Protein AF-A0ABD1DI96-F1 (afdb_monomer_lite)

Organism: Culex pipiens pipiens (NCBI:txid38569)

Sequence (85 aa):
MTVSNATHVTLRNVGFNLSGNFTCEVTADAPSFYTGVATNVLTVVEGRPTRKSPRAEKQQTDVVPSPPSSRPMVYGDSKPAAVAR

Structure (mmCIF, N/CA/C/O backbone):
data_AF-A0ABD1DI96-F1
#
_entry.id   AF-A0ABD1DI96-F1
#
loop_
_atom_site.group_PDB
_atom_site.id
_atom_site.type_symbol
_atom_site.label_atom_id
_atom_site.label_alt_id
_atom_site.label_comp_id
_atom_site.label_asym_id
_atom_site.label_entity_id
_atom_site.label_seq_id
_atom_site.pdbx_PDB_ins_code
_atom_site.Cartn_x
_atom_site.Cartn_y
_atom_site.Cartn_z
_atom_site.occupancy
_atom_site.B_iso_or_equiv
_atom_site.auth_seq_id
_atom_site.auth_comp_id
_atom_site.auth_asym_id
_atom_site.auth_atom_id
_atom_site.pdbx_PDB_model_num
ATOM 1 N N . MET A 1 1 ? -13.936 -14.892 -5.689 1.00 51.69 1 MET A N 1
ATOM 2 C CA . MET A 1 1 ? -12.479 -14.849 -5.420 1.00 51.69 1 MET A CA 1
ATOM 3 C C . MET A 1 1 ? -12.080 -13.383 -5.321 1.00 51.69 1 MET A C 1
ATOM 5 O O . MET A 1 1 ? -12.542 -12.616 -6.152 1.00 51.69 1 MET A O 1
ATOM 9 N N . THR A 1 2 ? -11.346 -12.952 -4.289 1.00 66.56 2 THR A N 1
ATOM 10 C CA . THR A 1 2 ? -10.762 -11.592 -4.299 1.00 66.56 2 THR A CA 1
ATOM 11 C C . THR A 1 2 ? -9.491 -11.636 -5.114 1.00 66.56 2 THR A C 1
ATOM 13 O O . THR A 1 2 ? -8.648 -12.489 -4.856 1.00 66.56 2 THR A O 1
ATOM 16 N N . VAL A 1 3 ? -9.383 -10.736 -6.083 1.00 77.75 3 VAL A N 1
ATOM 17 C CA . VAL A 1 3 ? -8.225 -10.636 -6.962 1.00 77.75 3 VAL A CA 1
ATOM 18 C C . VAL A 1 3 ? -7.466 -9.381 -6.559 1.00 77.75 3 VAL A C 1
ATOM 20 O O . VAL A 1 3 ? -8.003 -8.278 -6.642 1.00 77.75 3 VAL A O 1
ATOM 23 N N . SER A 1 4 ? -6.243 -9.567 -6.078 1.00 85.19 4 SER A N 1
ATOM 24 C CA . SER A 1 4 ? -5.245 -8.502 -5.984 1.00 85.19 4 SER A CA 1
ATOM 25 C C . SER A 1 4 ? -4.394 -8.533 -7.261 1.00 85.19 4 SER A C 1
ATOM 27 O O . SER A 1 4 ? -4.254 -9.584 -7.883 1.00 85.19 4 SER A O 1
ATOM 29 N N . ASN A 1 5 ? -3.849 -7.395 -7.670 1.00 82.50 5 ASN A N 1
ATOM 30 C CA . ASN A 1 5 ? -2.962 -7.227 -8.823 1.00 82.50 5 ASN A CA 1
ATOM 31 C C . ASN A 1 5 ? -1.779 -6.321 -8.413 1.00 82.50 5 ASN A C 1
ATOM 33 O O . ASN A 1 5 ? -1.749 -5.819 -7.293 1.00 82.50 5 ASN A O 1
ATOM 37 N N . ALA A 1 6 ? -0.838 -6.066 -9.322 1.00 77.62 6 ALA A N 1
ATOM 38 C CA . ALA A 1 6 ? 0.350 -5.238 -9.130 1.00 77.62 6 ALA A CA 1
ATOM 39 C C . ALA A 1 6 ? 0.055 -3.835 -8.574 1.00 77.62 6 ALA A C 1
ATOM 41 O O . ALA A 1 6 ? 0.892 -3.258 -7.894 1.00 77.62 6 ALA A O 1
ATOM 42 N N . THR A 1 7 ? -1.131 -3.284 -8.849 1.00 80.50 7 THR A N 1
ATOM 43 C CA . THR A 1 7 ? -1.509 -1.923 -8.434 1.00 80.50 7 THR 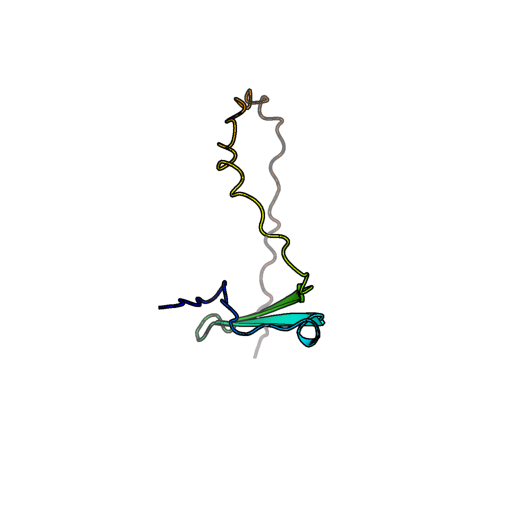A CA 1
ATOM 44 C C . THR A 1 7 ? -2.671 -1.869 -7.447 1.00 80.50 7 THR A C 1
ATOM 46 O O . THR A 1 7 ? -2.975 -0.800 -6.930 1.00 80.50 7 THR A O 1
ATOM 49 N N . HIS A 1 8 ? -3.348 -2.990 -7.188 1.00 84.69 8 HIS A N 1
ATOM 50 C CA . HIS A 1 8 ? -4.566 -3.014 -6.377 1.00 84.69 8 HIS A CA 1
ATOM 51 C C . HIS A 1 8 ? -4.565 -4.216 -5.443 1.00 84.69 8 HIS A C 1
ATOM 53 O O . HIS A 1 8 ? -4.446 -5.354 -5.888 1.00 84.69 8 HIS A O 1
ATOM 59 N N . VAL A 1 9 ? -4.784 -3.976 -4.153 1.00 86.94 9 VAL A N 1
ATOM 60 C CA . VAL A 1 9 ? -4.861 -5.031 -3.140 1.00 86.94 9 VAL A CA 1
ATOM 61 C C . VAL A 1 9 ? -6.213 -4.955 -2.448 1.00 86.94 9 VAL A C 1
ATOM 63 O O . VAL A 1 9 ? -6.638 -3.886 -2.017 1.00 86.94 9 VAL A O 1
ATOM 66 N N . THR A 1 10 ? -6.899 -6.095 -2.336 1.00 88.44 10 THR A N 1
ATOM 67 C CA . THR A 1 10 ? -8.143 -6.175 -1.558 1.00 88.44 10 THR A CA 1
ATOM 68 C C . THR A 1 10 ? -7.857 -6.751 -0.176 1.00 88.44 10 THR A C 1
ATOM 70 O O . THR A 1 10 ? -7.506 -7.924 -0.054 1.00 88.44 10 THR A O 1
ATOM 73 N N . LEU A 1 11 ? -8.053 -5.943 0.865 1.00 87.06 11 LEU A N 1
ATOM 74 C CA . LEU A 1 11 ? -7.904 -6.346 2.264 1.00 87.06 11 LEU A CA 1
ATOM 75 C C . LEU A 1 11 ? -9.258 -6.825 2.812 1.00 87.06 11 LEU A C 1
ATOM 77 O O . LEU A 1 11 ? -10.289 -6.193 2.585 1.00 87.06 11 LEU A O 1
ATOM 81 N N . ARG A 1 12 ? -9.268 -7.954 3.526 1.00 87.62 12 ARG A N 1
ATOM 82 C CA . ARG A 1 12 ? -10.460 -8.514 4.189 1.00 87.62 12 ARG A CA 1
ATOM 83 C C . ARG A 1 12 ? -10.258 -8.515 5.698 1.00 87.62 12 ARG A C 1
ATOM 85 O O . ARG A 1 12 ? -9.121 -8.517 6.153 1.00 87.62 12 ARG A O 1
ATOM 92 N N . ASN A 1 13 ? -11.360 -8.550 6.450 1.00 86.75 13 ASN A N 1
ATOM 93 C CA . ASN A 1 13 ? -11.335 -8.578 7.917 1.00 86.75 13 ASN A CA 1
ATOM 94 C C . ASN A 1 13 ? -10.541 -7.398 8.509 1.00 86.75 13 ASN A C 1
ATOM 96 O O . ASN A 1 13 ? -9.725 -7.571 9.410 1.00 86.75 13 ASN A O 1
ATOM 100 N N . VAL A 1 14 ? -10.775 -6.194 7.975 1.00 87.75 14 VAL A N 1
ATOM 101 C CA . VAL A 1 14 ? -10.095 -4.978 8.426 1.00 87.75 14 VAL A CA 1
ATOM 102 C C . VAL A 1 14 ? -10.776 -4.389 9.663 1.00 87.75 14 VAL A C 1
ATOM 104 O O . VAL A 1 14 ? -12.001 -4.325 9.727 1.00 87.75 14 VAL A O 1
ATOM 107 N N . GLY A 1 15 ? -9.980 -3.954 10.640 1.00 89.38 15 GLY A N 1
ATOM 108 C CA . GLY A 1 15 ? -10.440 -3.216 11.820 1.00 89.38 15 GLY A CA 1
ATOM 109 C C . GLY A 1 15 ? -9.803 -1.828 11.893 1.00 89.38 15 GLY A C 1
ATOM 110 O O . GLY A 1 15 ? -8.867 -1.537 11.154 1.00 89.38 15 GLY A O 1
ATOM 111 N N . PHE A 1 16 ? -10.269 -0.976 12.808 1.00 90.56 16 PHE A N 1
ATOM 112 C CA . PHE A 1 16 ? -9.793 0.413 12.932 1.00 90.56 16 PHE A CA 1
ATOM 113 C C . PHE A 1 16 ? -8.276 0.544 13.149 1.00 90.56 16 PHE A C 1
ATOM 115 O O . PHE A 1 16 ? -7.668 1.496 12.661 1.00 90.56 16 PHE A O 1
ATOM 122 N N . ASN A 1 17 ? -7.660 -0.452 13.794 1.00 91.31 17 ASN A N 1
ATOM 123 C CA . ASN A 1 17 ? -6.215 -0.520 14.047 1.00 91.31 17 ASN A CA 1
ATOM 124 C C . ASN A 1 17 ? -5.360 -0.685 12.779 1.00 91.31 17 ASN A C 1
ATOM 126 O O . ASN A 1 17 ? -4.148 -0.527 12.851 1.00 91.31 17 ASN A O 1
ATOM 130 N N . LEU A 1 18 ? -5.962 -1.005 11.628 1.00 91.25 18 LEU A N 1
ATOM 131 C CA . LEU A 1 18 ? -5.257 -1.021 10.343 1.00 91.25 18 LEU A CA 1
ATOM 132 C C . LEU A 1 18 ? -5.088 0.374 9.741 1.00 91.25 18 LEU A C 1
ATOM 134 O O . LEU A 1 18 ? -4.516 0.480 8.668 1.00 91.25 18 LEU A O 1
ATOM 138 N N . SER A 1 19 ? -5.583 1.435 10.378 1.00 92.62 19 SER A N 1
ATOM 139 C CA . SER A 1 19 ? -5.348 2.793 9.888 1.00 92.62 19 SER A CA 1
ATOM 140 C C . SER A 1 19 ? -3.875 3.173 10.058 1.00 92.62 19 SER A C 1
ATOM 142 O O . SER A 1 19 ? -3.310 2.988 11.134 1.00 92.62 19 SER A O 1
ATOM 144 N N . GLY A 1 20 ? -3.246 3.716 9.020 1.00 93.75 20 GLY A N 1
ATOM 145 C CA . GLY A 1 20 ? -1.830 4.072 9.061 1.00 93.75 20 GLY A CA 1
ATOM 146 C C . GLY A 1 20 ? -1.199 4.216 7.682 1.00 93.75 20 GLY A C 1
ATOM 147 O O . GLY A 1 20 ? -1.893 4.317 6.672 1.00 93.75 20 GLY A O 1
ATOM 148 N N . ASN A 1 21 ? 0.134 4.230 7.649 1.00 94.56 21 ASN A N 1
ATOM 149 C CA . ASN A 1 21 ? 0.903 4.311 6.410 1.00 94.56 21 ASN A CA 1
ATOM 150 C C . ASN A 1 21 ? 0.998 2.938 5.744 1.00 94.56 21 ASN A C 1
ATOM 152 O O . ASN A 1 21 ? 1.516 1.990 6.332 1.00 94.56 21 ASN A O 1
ATOM 156 N N . PHE A 1 22 ? 0.555 2.864 4.496 1.00 92.06 22 PHE A N 1
ATOM 157 C CA . PHE A 1 22 ? 0.703 1.703 3.634 1.00 92.06 22 PHE A CA 1
ATOM 158 C C . PHE A 1 22 ? 1.664 2.038 2.516 1.00 92.06 22 PHE A C 1
ATOM 160 O O . PHE A 1 22 ? 1.448 2.980 1.752 1.00 92.06 22 PHE A O 1
ATOM 167 N N . THR A 1 23 ? 2.704 1.226 2.416 1.00 91.25 23 THR A N 1
ATOM 168 C CA . THR A 1 23 ? 3.700 1.322 1.362 1.00 91.25 23 THR A CA 1
ATOM 169 C C . THR A 1 23 ? 3.501 0.163 0.403 1.00 91.25 23 THR A C 1
ATOM 171 O O . THR A 1 23 ? 3.422 -0.990 0.824 1.00 91.25 23 THR A O 1
ATOM 174 N N . CYS A 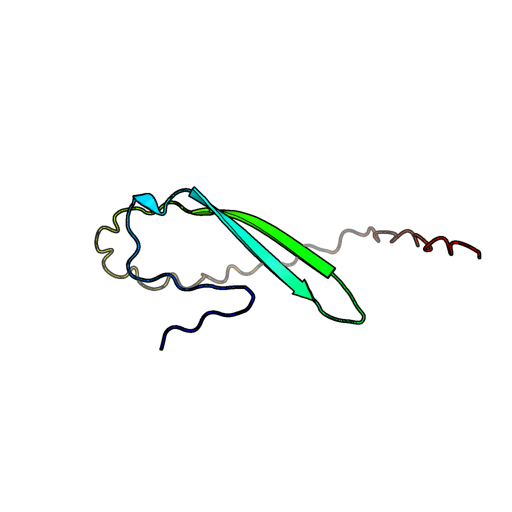1 24 ? 3.414 0.472 -0.885 1.00 89.69 24 CYS A N 1
ATOM 175 C CA . CYS A 1 24 ? 3.517 -0.516 -1.945 1.00 89.69 24 CYS A CA 1
ATOM 176 C C . CYS A 1 24 ? 4.898 -0.416 -2.588 1.00 89.69 24 CYS A C 1
ATOM 178 O O . CYS A 1 24 ? 5.414 0.681 -2.814 1.00 89.69 24 CYS A O 1
ATOM 180 N N . GLU A 1 25 ? 5.483 -1.574 -2.857 1.00 92.19 25 GLU A N 1
ATOM 181 C CA . GLU A 1 25 ? 6.750 -1.717 -3.558 1.00 92.19 25 GLU A CA 1
ATOM 182 C C . GLU A 1 25 ? 6.503 -2.575 -4.796 1.00 92.19 25 GLU A C 1
ATOM 184 O O . GLU A 1 25 ? 5.898 -3.647 -4.713 1.00 92.19 25 GLU A O 1
ATOM 189 N N . VAL A 1 26 ? 6.938 -2.077 -5.951 1.00 89.56 26 VAL A N 1
ATOM 190 C CA . VAL A 1 26 ? 6.880 -2.796 -7.222 1.00 89.56 26 VAL A CA 1
ATOM 191 C C . VAL A 1 26 ? 8.293 -2.882 -7.769 1.00 89.56 26 VAL A C 1
ATOM 193 O O . VAL A 1 26 ? 8.910 -1.858 -8.062 1.00 89.56 26 VAL A O 1
ATOM 196 N N . THR A 1 27 ? 8.777 -4.107 -7.938 1.00 89.88 27 THR A N 1
ATOM 197 C CA . THR A 1 27 ? 10.121 -4.377 -8.450 1.00 89.88 27 THR A CA 1
ATOM 198 C C . THR A 1 27 ? 10.018 -5.021 -9.824 1.00 89.88 27 THR A C 1
ATOM 200 O O . THR A 1 27 ? 9.364 -6.050 -9.993 1.00 89.88 27 THR A O 1
ATOM 203 N N . ALA A 1 28 ? 10.641 -4.387 -10.814 1.00 89.06 28 ALA A N 1
ATOM 204 C CA . ALA A 1 28 ? 10.804 -4.916 -12.157 1.00 89.06 28 ALA A CA 1
ATOM 205 C C . ALA A 1 28 ? 12.107 -5.717 -12.240 1.00 89.06 28 ALA A C 1
ATOM 207 O O . ALA A 1 28 ? 13.166 -5.229 -11.836 1.00 89.06 28 ALA A O 1
ATOM 208 N N . ASP A 1 29 ? 12.020 -6.927 -12.789 1.00 87.56 29 ASP A N 1
ATOM 209 C CA . ASP A 1 29 ? 13.176 -7.795 -13.008 1.00 87.56 29 ASP A CA 1
ATOM 210 C C . ASP A 1 29 ? 14.011 -7.331 -14.225 1.00 87.56 29 ASP A C 1
ATOM 212 O O . ASP A 1 29 ? 13.716 -6.313 -14.871 1.00 87.56 29 ASP A O 1
ATOM 216 N N . ALA A 1 30 ? 15.092 -8.050 -14.527 1.00 88.38 30 ALA A N 1
ATOM 217 C CA . ALA A 1 30 ? 15.971 -7.778 -15.660 1.00 88.38 30 ALA A CA 1
ATOM 218 C C . ALA A 1 30 ? 15.196 -7.578 -16.986 1.00 88.38 30 ALA A C 1
ATOM 220 O O . ALA A 1 30 ? 14.203 -8.266 -17.236 1.00 88.38 30 ALA A O 1
ATOM 221 N N . PRO A 1 31 ? 15.659 -6.683 -17.885 1.00 83.94 31 PRO A N 1
ATOM 222 C CA . PRO A 1 31 ? 16.895 -5.892 -17.818 1.00 83.94 31 PRO A CA 1
ATOM 223 C C . PRO A 1 31 ? 16.726 -4.516 -17.154 1.00 83.94 31 PRO A C 1
ATOM 225 O O . PRO A 1 31 ? 17.708 -3.806 -16.964 1.00 83.94 31 PRO A O 1
ATOM 228 N N . SER A 1 32 ? 15.492 -4.112 -16.841 1.00 82.50 32 SER A N 1
ATOM 229 C CA . SER A 1 32 ? 15.169 -2.743 -16.422 1.00 82.50 32 SER A CA 1
ATOM 230 C C . SER A 1 32 ? 15.472 -2.426 -14.961 1.00 82.50 32 SER A C 1
ATOM 232 O O . SER A 1 32 ? 15.451 -1.245 -14.634 1.00 82.50 32 SER A O 1
ATOM 234 N N . PHE A 1 33 ? 15.706 -3.445 -14.119 1.00 83.06 33 PHE A N 1
ATOM 235 C CA . PHE A 1 33 ? 16.024 -3.354 -12.683 1.00 83.06 33 PHE A CA 1
ATOM 236 C C . PHE A 1 33 ? 15.565 -2.043 -12.036 1.00 83.06 33 PHE A C 1
ATOM 238 O O . PHE A 1 33 ? 16.349 -1.117 -11.822 1.00 83.06 33 PHE A O 1
ATOM 245 N N . TYR A 1 34 ? 14.267 -1.954 -11.764 1.00 86.44 34 TYR A N 1
ATOM 246 C CA . TYR A 1 34 ? 13.658 -0.751 -11.213 1.00 86.44 34 TYR A CA 1
ATOM 247 C C . TYR A 1 34 ? 12.787 -1.109 -10.018 1.00 86.44 34 TYR A C 1
ATOM 249 O O . TYR A 1 34 ? 11.972 -2.025 -10.102 1.00 86.44 34 TYR A O 1
ATOM 257 N N . THR A 1 35 ? 12.926 -0.351 -8.934 1.00 91.56 35 THR A N 1
ATOM 258 C CA . THR A 1 35 ? 12.073 -0.457 -7.749 1.00 91.56 35 THR A CA 1
ATOM 259 C C . THR A 1 35 ? 11.302 0.845 -7.585 1.00 91.56 35 THR A C 1
ATOM 261 O O . THR A 1 35 ? 11.887 1.907 -7.366 1.00 91.56 35 THR A O 1
ATOM 264 N N . GLY A 1 36 ? 9.980 0.765 -7.705 1.00 89.75 36 GLY A N 1
ATOM 265 C CA . GLY A 1 36 ? 9.062 1.857 -7.410 1.00 89.75 36 GLY A CA 1
ATOM 266 C C . GLY A 1 36 ? 8.466 1.680 -6.020 1.00 89.75 36 GLY A C 1
ATOM 267 O O . GLY A 1 36 ? 7.972 0.603 -5.695 1.00 89.75 36 GLY A O 1
ATOM 268 N N . VAL A 1 37 ? 8.483 2.740 -5.214 1.00 92.00 37 VAL A N 1
ATOM 269 C CA . VAL A 1 37 ? 7.889 2.753 -3.873 1.00 92.00 37 VAL A CA 1
ATOM 270 C C . VAL A 1 37 ? 6.881 3.889 -3.795 1.00 92.00 37 VAL A C 1
ATOM 272 O O . VAL A 1 37 ? 7.202 5.028 -4.134 1.00 92.00 37 VAL A O 1
ATOM 275 N N . ALA A 1 38 ? 5.667 3.596 -3.334 1.00 88.88 38 ALA A N 1
ATOM 276 C CA . ALA A 1 38 ? 4.665 4.617 -3.055 1.00 88.88 38 ALA A CA 1
ATOM 277 C C . ALA A 1 38 ? 4.006 4.365 -1.701 1.00 88.88 38 ALA A C 1
ATOM 279 O O . ALA A 1 38 ? 3.515 3.268 -1.428 1.00 88.88 38 ALA A O 1
ATOM 280 N N . THR A 1 39 ? 3.969 5.408 -0.875 1.00 93.56 39 THR A N 1
ATOM 281 C CA . THR A 1 39 ? 3.383 5.379 0.466 1.00 93.56 39 THR A CA 1
ATOM 282 C C . THR A 1 39 ? 2.146 6.257 0.503 1.00 93.56 39 THR A C 1
ATOM 284 O O . THR A 1 39 ? 2.190 7.406 0.071 1.00 93.56 39 THR A O 1
ATOM 287 N N . ASN A 1 40 ? 1.051 5.734 1.046 1.00 91.56 40 ASN A N 1
ATOM 288 C CA . ASN A 1 40 ? -0.181 6.479 1.281 1.00 91.56 40 ASN A CA 1
ATOM 289 C C . ASN A 1 40 ? -0.760 6.149 2.658 1.00 91.56 40 ASN A C 1
ATOM 291 O O . ASN A 1 40 ? -0.534 5.068 3.197 1.00 91.56 40 ASN A O 1
ATOM 295 N N . VAL A 1 41 ? -1.534 7.074 3.221 1.00 93.25 41 VAL A N 1
ATOM 296 C CA . VAL A 1 41 ? -2.264 6.844 4.474 1.00 93.25 41 VAL A CA 1
ATOM 297 C C . VAL A 1 41 ? -3.599 6.174 4.150 1.00 93.25 41 VAL A C 1
ATOM 299 O O . VAL A 1 41 ? -4.390 6.721 3.382 1.00 93.25 41 VAL A O 1
ATOM 302 N N . LEU A 1 42 ? -3.872 5.013 4.745 1.00 91.69 42 LEU A N 1
ATOM 303 C CA . LEU A 1 42 ? -5.202 4.405 4.741 1.00 91.69 42 LEU A CA 1
ATOM 304 C C . LEU A 1 42 ? -5.878 4.669 6.082 1.00 91.69 42 LEU A C 1
ATOM 306 O O . LEU A 1 42 ? -5.299 4.413 7.135 1.00 91.69 42 LEU A O 1
ATOM 310 N N . THR A 1 43 ? -7.125 5.128 6.037 1.00 92.50 43 THR A N 1
ATOM 311 C CA . THR A 1 43 ? -7.949 5.336 7.230 1.00 92.50 43 THR A CA 1
ATOM 312 C C . THR A 1 43 ? -9.153 4.415 7.158 1.00 92.50 43 THR A C 1
ATOM 314 O O . THR A 1 43 ? -9.951 4.493 6.223 1.00 92.50 43 THR A O 1
ATOM 317 N N . VAL A 1 44 ? -9.294 3.542 8.151 1.00 90.88 44 VAL A N 1
ATOM 318 C CA . VAL A 1 44 ? -10.467 2.682 8.284 1.00 90.88 44 VAL A CA 1
ATOM 319 C C . VAL A 1 44 ? -11.541 3.474 9.014 1.00 90.88 44 VAL A C 1
ATOM 321 O O . VAL A 1 44 ? -11.350 3.907 10.147 1.00 90.88 44 VAL A O 1
ATOM 324 N N . VAL A 1 45 ? -12.675 3.669 8.352 1.00 89.81 45 VAL A N 1
ATOM 325 C CA . VAL A 1 45 ? -13.836 4.361 8.913 1.00 89.81 45 VAL A CA 1
ATOM 326 C C . VAL A 1 45 ? -15.023 3.416 8.951 1.00 89.81 45 VAL A C 1
ATOM 328 O O . VAL A 1 45 ? -15.145 2.518 8.117 1.00 89.81 45 VAL A O 1
ATOM 331 N N . GLU A 1 46 ? -15.915 3.622 9.913 1.00 86.25 46 GLU A N 1
ATOM 332 C CA . GLU A 1 46 ? -17.154 2.864 9.959 1.00 86.25 46 GLU A CA 1
ATOM 333 C C . GLU A 1 46 ? -18.068 3.337 8.830 1.00 86.25 46 GLU A C 1
ATOM 335 O O . GLU A 1 46 ? -18.546 4.475 8.808 1.00 86.25 46 GLU A O 1
ATOM 340 N N . GLY A 1 47 ? -18.291 2.462 7.855 1.00 78.56 47 GLY A N 1
ATOM 341 C CA . GLY A 1 47 ? -19.252 2.724 6.801 1.00 78.56 47 GLY A CA 1
ATOM 342 C C . GLY A 1 47 ? -20.661 2.655 7.374 1.00 78.56 47 GLY A C 1
ATOM 343 O O . GLY A 1 47 ? -21.168 1.564 7.628 1.00 78.56 47 GLY A O 1
ATOM 344 N N . ARG A 1 48 ? -21.345 3.798 7.510 1.00 72.00 48 ARG A N 1
ATOM 345 C CA . ARG A 1 48 ? -22.816 3.770 7.542 1.00 72.00 48 ARG A CA 1
ATOM 346 C C . ARG A 1 48 ? -23.265 3.092 6.246 1.00 72.00 48 ARG A C 1
ATOM 348 O O . ARG A 1 48 ? -22.693 3.431 5.208 1.00 7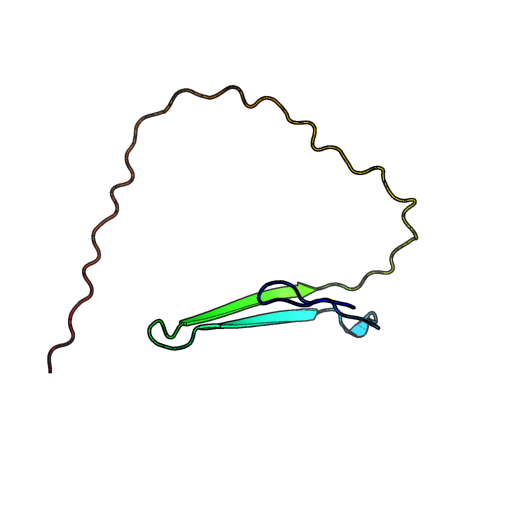2.00 48 ARG A O 1
ATOM 355 N N . PRO A 1 49 ? -24.239 2.165 6.256 1.00 57.81 49 PRO A N 1
ATOM 356 C CA . PRO A 1 49 ? -24.711 1.548 5.027 1.00 57.81 49 PRO A CA 1
ATOM 357 C C . PRO A 1 49 ? -25.271 2.652 4.131 1.00 57.81 49 PRO A C 1
ATOM 359 O O . PRO A 1 49 ? -26.391 3.130 4.312 1.00 57.81 49 PRO A O 1
ATOM 362 N N . THR A 1 50 ? -24.459 3.113 3.184 1.00 54.03 50 THR A N 1
ATOM 363 C CA . THR A 1 50 ? -24.906 4.040 2.166 1.00 54.03 50 THR A CA 1
ATOM 364 C C . THR A 1 50 ? -25.851 3.233 1.297 1.00 54.03 50 THR A C 1
ATOM 366 O O . THR A 1 50 ? -25.462 2.279 0.620 1.00 54.03 50 THR A O 1
ATOM 369 N N . ARG A 1 51 ? -27.145 3.578 1.367 1.00 57.59 51 ARG A N 1
ATOM 370 C CA . ARG A 1 51 ? -28.115 3.258 0.315 1.00 57.59 51 ARG A CA 1
ATOM 371 C C . ARG A 1 51 ? -27.366 3.506 -0.985 1.00 57.59 51 ARG A C 1
ATOM 373 O O . ARG A 1 51 ? -26.914 4.636 -1.158 1.00 57.59 51 ARG A O 1
ATOM 380 N N . LYS A 1 52 ? -27.132 2.458 -1.792 1.00 39.53 52 LYS A N 1
ATOM 381 C CA . LYS A 1 52 ? -26.292 2.546 -2.994 1.00 39.53 52 LYS A CA 1
ATOM 382 C C . LYS A 1 52 ? -26.662 3.839 -3.707 1.00 39.53 52 LYS A C 1
ATOM 384 O O . LYS A 1 52 ? -27.796 3.957 -4.174 1.00 39.53 52 LYS A O 1
ATOM 389 N N . SER A 1 53 ? -25.770 4.828 -3.697 1.00 49.25 53 SER A N 1
ATOM 390 C CA . SER A 1 53 ? -25.995 6.004 -4.515 1.00 49.25 53 SER A CA 1
ATOM 391 C C . SER A 1 53 ? -26.082 5.468 -5.940 1.00 49.25 53 SER A C 1
ATOM 393 O O . SER A 1 53 ? -25.255 4.626 -6.321 1.00 49.25 53 SER A O 1
ATOM 395 N N . PRO A 1 54 ? -27.119 5.835 -6.713 1.00 46.12 54 PRO A N 1
ATOM 396 C CA . PRO A 1 54 ? -27.118 5.544 -8.130 1.00 46.12 54 PRO A CA 1
ATOM 397 C C . PRO A 1 54 ? -25.771 6.014 -8.653 1.00 46.12 54 PRO A C 1
ATOM 399 O O . PRO A 1 54 ? -25.335 7.118 -8.320 1.00 46.12 54 PRO A O 1
ATOM 402 N N . ARG A 1 55 ? -25.092 5.119 -9.371 1.00 47.69 55 ARG A N 1
ATOM 403 C CA . ARG A 1 55 ? -23.900 5.412 -10.158 1.00 47.69 55 ARG A CA 1
ATOM 404 C C . ARG A 1 55 ? -24.079 6.825 -10.704 1.00 47.69 55 ARG A C 1
ATOM 406 O O . ARG A 1 55 ? -25.002 7.040 -11.484 1.00 47.69 55 ARG A O 1
ATOM 413 N N . ALA A 1 56 ? -23.279 7.779 -10.228 1.00 44.41 56 ALA A N 1
ATOM 414 C CA . ALA A 1 56 ? -23.184 9.058 -10.897 1.00 44.41 56 ALA A CA 1
ATOM 415 C C . ALA A 1 56 ? -22.644 8.704 -12.280 1.00 44.41 56 ALA A C 1
ATOM 417 O O . ALA A 1 56 ? -21.459 8.410 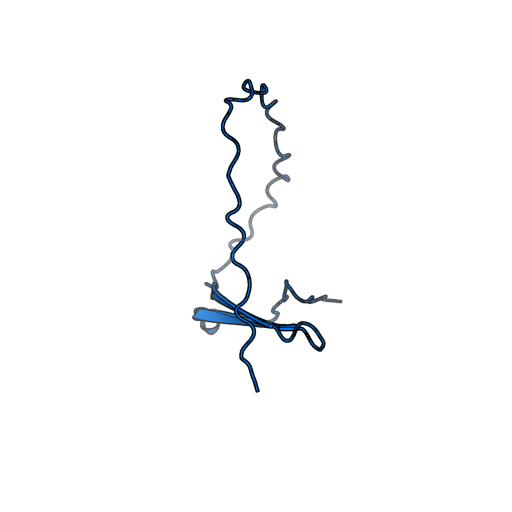-12.444 1.00 44.41 56 ALA A O 1
ATOM 418 N N . GLU A 1 57 ? -23.558 8.576 -13.239 1.00 52.59 57 GLU A N 1
ATOM 419 C CA . GLU A 1 57 ? -23.258 8.741 -14.645 1.00 52.59 57 GLU A CA 1
ATOM 420 C C . GLU A 1 57 ? -22.355 9.967 -14.689 1.00 52.59 57 GLU A C 1
ATOM 422 O O . GLU A 1 57 ? -22.746 11.044 -14.229 1.00 52.59 57 GLU A O 1
ATOM 427 N N . LYS A 1 58 ? -21.101 9.786 -15.112 1.00 42.97 58 LYS A N 1
ATOM 428 C CA . LYS A 1 58 ? -20.279 10.935 -15.457 1.00 42.97 58 LYS A CA 1
ATOM 429 C C . LYS A 1 58 ? -21.096 11.676 -16.499 1.00 42.97 58 LYS A C 1
ATOM 431 O O . LYS A 1 58 ? -21.235 11.191 -17.617 1.00 42.97 58 LYS A O 1
ATOM 436 N N . GLN A 1 59 ? -21.673 12.806 -16.113 1.00 44.78 59 GLN A N 1
ATOM 437 C CA . GLN A 1 59 ? -22.246 13.725 -17.068 1.00 44.78 59 GLN A CA 1
ATOM 438 C C . GLN A 1 59 ? -21.062 14.160 -17.926 1.00 44.78 59 GLN A C 1
ATOM 440 O O . GLN A 1 59 ? -20.165 14.855 -17.451 1.00 44.78 59 GLN A O 1
ATOM 445 N N . GLN A 1 60 ? -20.984 13.604 -19.132 1.00 49.28 60 GLN A N 1
ATOM 446 C CA . GLN A 1 60 ? -20.000 13.976 -20.130 1.00 49.28 60 GLN A CA 1
ATOM 447 C C . GLN A 1 60 ? -20.295 15.436 -20.467 1.00 49.28 60 GLN A C 1
ATOM 449 O O . GLN A 1 60 ? -21.182 15.735 -21.255 1.00 49.28 60 GLN A O 1
ATOM 454 N N . THR A 1 61 ? -19.624 16.358 -19.786 1.00 41.41 61 THR A N 1
ATOM 455 C CA . THR A 1 61 ? -19.636 17.764 -20.167 1.00 41.41 61 THR A CA 1
ATOM 456 C C . THR A 1 61 ? -18.811 17.868 -21.438 1.00 41.41 61 THR A C 1
ATOM 458 O O . THR A 1 61 ? -17.619 17.551 -21.411 1.00 41.41 61 THR A O 1
ATOM 461 N N . ASP A 1 62 ? -19.445 18.259 -22.541 1.00 49.94 62 ASP A N 1
ATOM 462 C CA . ASP A 1 62 ? -18.772 18.563 -23.799 1.00 49.94 62 ASP A CA 1
ATOM 463 C C . ASP A 1 62 ? -17.665 19.591 -23.541 1.00 49.94 62 ASP A C 1
ATOM 465 O O . ASP A 1 62 ? -17.914 20.765 -23.259 1.00 49.94 62 ASP A O 1
ATOM 469 N N . VAL A 1 63 ? -16.415 19.131 -23.580 1.00 50.69 63 VAL A N 1
ATOM 470 C CA . VAL A 1 63 ? -15.256 20.017 -23.553 1.00 50.69 63 VAL A CA 1
ATOM 471 C C . VAL A 1 63 ? -15.199 20.667 -24.927 1.00 50.69 63 VAL A C 1
ATOM 473 O O . VAL A 1 63 ? -14.794 20.038 -25.901 1.00 50.69 63 VAL A O 1
ATOM 476 N N . VAL A 1 64 ? -15.628 21.926 -25.007 1.00 53.09 64 VAL A N 1
ATOM 477 C CA . VAL A 1 64 ? -15.361 22.783 -26.166 1.00 53.09 64 VAL A CA 1
ATOM 478 C C . VAL A 1 64 ? -13.837 22.830 -26.343 1.00 53.09 64 VAL A C 1
ATOM 480 O O . VAL A 1 64 ? -13.149 23.250 -25.409 1.00 53.09 64 VAL A O 1
ATOM 483 N N . PRO A 1 65 ? -13.270 22.377 -27.476 1.00 52.19 65 PRO A N 1
ATOM 484 C CA . PRO A 1 65 ? -11.827 22.394 -27.645 1.00 52.19 65 PRO A CA 1
ATOM 485 C C . PRO A 1 65 ? -11.351 23.847 -27.729 1.00 52.19 65 PRO A C 1
ATOM 487 O O . PRO A 1 65 ? -11.730 24.597 -28.630 1.00 52.19 65 PRO A O 1
ATOM 490 N N . SER A 1 66 ? -10.525 24.253 -26.768 1.00 48.47 66 SER A N 1
ATOM 491 C CA . SER A 1 66 ? -9.756 25.490 -26.842 1.00 48.47 66 SER A CA 1
ATOM 492 C C . SER A 1 66 ? -8.714 25.385 -27.970 1.00 48.47 66 SER A C 1
ATOM 494 O O . SER A 1 66 ? -8.157 24.306 -28.194 1.00 48.47 66 SER A O 1
ATOM 496 N N . PRO A 1 67 ? -8.437 26.475 -28.713 1.00 60.53 67 PRO A N 1
ATOM 497 C CA . PRO A 1 67 ? -7.466 26.441 -29.802 1.00 60.53 67 PRO A CA 1
ATOM 498 C C . PRO A 1 67 ? -6.050 26.148 -29.270 1.00 60.53 67 PRO A C 1
ATOM 500 O O . PRO A 1 67 ? -5.715 26.567 -28.157 1.00 60.53 67 PRO A O 1
ATOM 503 N N . PRO A 1 68 ? -5.193 25.457 -30.047 1.00 48.25 68 PRO A N 1
ATOM 504 C CA . PRO A 1 68 ? -3.838 25.136 -29.620 1.00 48.25 68 PRO A CA 1
ATOM 505 C C . PRO A 1 68 ? -3.006 26.420 -29.506 1.00 48.25 68 PRO A C 1
ATOM 507 O O . PRO A 1 68 ? -2.637 27.034 -30.505 1.00 48.25 68 PRO A O 1
ATOM 510 N N . SER A 1 69 ? -2.702 26.828 -28.273 1.00 48.75 69 SER A N 1
ATOM 511 C CA . SER A 1 69 ? -1.707 27.865 -28.000 1.00 48.75 69 SER A CA 1
ATOM 512 C C . SER A 1 69 ? -0.311 27.251 -28.118 1.00 48.75 69 SER A C 1
ATOM 514 O O . SER A 1 69 ? 0.105 26.427 -27.304 1.00 48.75 69 SER A O 1
ATOM 516 N N . SER A 1 70 ? 0.386 27.617 -29.189 1.00 56.62 70 SER A N 1
ATOM 517 C CA . SER A 1 70 ? 1.731 27.184 -29.556 1.00 56.62 70 SER A CA 1
ATOM 518 C C . SER A 1 70 ? 2.771 27.424 -28.458 1.00 56.62 70 SER A C 1
ATOM 520 O O . SER A 1 70 ? 3.134 28.576 -28.240 1.00 56.62 70 SER A O 1
ATOM 522 N N . ARG A 1 71 ? 3.343 26.354 -27.879 1.00 53.53 71 ARG A N 1
ATOM 523 C CA . ARG A 1 71 ? 4.770 26.252 -27.487 1.00 53.53 71 ARG A CA 1
ATOM 524 C C . ARG A 1 71 ? 5.211 24.776 -27.454 1.00 53.53 71 ARG A C 1
ATOM 526 O O . ARG A 1 71 ? 4.657 24.019 -26.659 1.00 53.53 71 ARG A O 1
ATOM 533 N N . PRO A 1 72 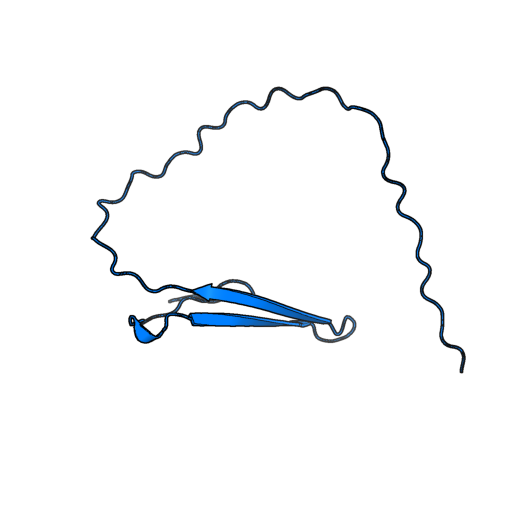? 6.192 24.336 -28.263 1.00 51.25 72 PRO A N 1
ATOM 534 C CA . PRO A 1 72 ? 6.774 23.008 -28.102 1.00 51.25 72 PRO A CA 1
ATOM 535 C C . PRO A 1 72 ? 7.645 22.969 -26.836 1.00 51.25 72 PRO A C 1
ATOM 537 O O . PRO A 1 72 ? 8.491 23.838 -26.624 1.00 51.25 72 PRO A O 1
ATOM 540 N N . MET A 1 73 ? 7.438 21.955 -25.993 1.00 42.88 73 MET A N 1
ATOM 541 C CA . MET A 1 73 ? 8.363 21.598 -24.915 1.00 42.88 73 MET A CA 1
ATOM 542 C C . MET A 1 73 ? 9.608 20.983 -25.559 1.00 42.88 73 MET A C 1
ATOM 544 O O . MET A 1 73 ? 9.538 19.901 -26.137 1.00 42.88 73 MET A O 1
ATOM 548 N N . VAL A 1 74 ? 10.739 21.683 -25.499 1.00 50.75 74 VAL A N 1
ATOM 549 C CA . VAL A 1 74 ? 12.037 21.133 -25.903 1.00 50.75 74 VAL A CA 1
ATOM 550 C C . VAL A 1 74 ? 12.438 20.093 -24.856 1.00 50.75 74 VAL A C 1
ATOM 552 O O . VAL A 1 74 ? 12.758 20.450 -23.723 1.00 50.75 74 VAL A O 1
ATOM 555 N N . TYR A 1 75 ? 12.389 18.806 -25.207 1.00 42.88 75 TYR A N 1
ATOM 556 C CA . TYR A 1 75 ? 13.008 17.755 -24.401 1.00 42.88 75 TYR A CA 1
ATOM 557 C C . TYR A 1 75 ? 14.521 17.880 -24.590 1.00 42.88 75 TYR A C 1
ATOM 559 O O . TYR A 1 75 ? 15.043 17.597 -25.664 1.00 42.88 75 TYR A O 1
ATOM 567 N N . GLY A 1 76 ? 15.215 18.406 -23.582 1.00 41.12 76 GLY A N 1
ATOM 568 C CA . GLY A 1 76 ? 16.670 18.441 -23.582 1.00 41.12 76 GLY A CA 1
ATOM 569 C C . GLY A 1 76 ? 17.212 17.020 -23.483 1.00 41.12 76 GLY A C 1
ATOM 570 O O . GLY A 1 76 ? 17.026 16.365 -22.457 1.00 41.12 76 GLY A O 1
ATOM 571 N N . ASP A 1 77 ? 17.880 16.562 -24.541 1.00 53.03 77 ASP A N 1
ATOM 572 C CA . ASP A 1 77 ? 18.639 15.313 -24.589 1.00 53.03 77 ASP A CA 1
ATOM 573 C C . ASP A 1 77 ? 19.691 15.277 -23.470 1.00 53.03 77 ASP A C 1
ATOM 575 O O . ASP A 1 77 ? 20.829 15.728 -23.618 1.00 53.03 77 ASP A O 1
ATOM 579 N N . SER A 1 78 ? 19.323 14.721 -22.319 1.00 53.03 78 SER A N 1
ATOM 580 C CA . SER A 1 78 ? 20.274 14.404 -21.256 1.00 53.03 78 SER A CA 1
ATOM 581 C C . SER A 1 78 ? 20.927 13.068 -21.599 1.00 53.03 78 SE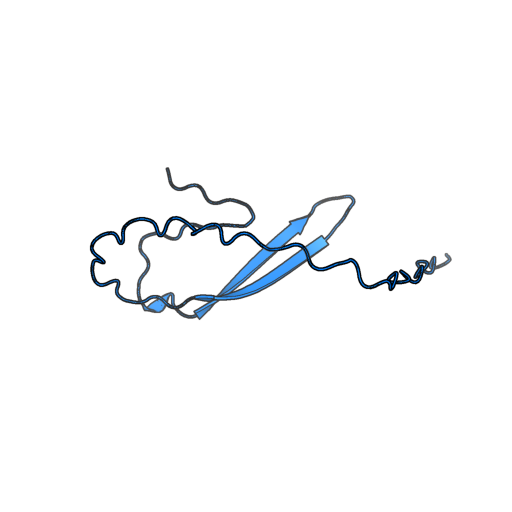R A C 1
ATOM 583 O O . SER A 1 78 ? 20.473 12.002 -21.192 1.00 53.03 78 SER A O 1
ATOM 585 N N . LYS A 1 79 ? 21.978 13.133 -22.420 1.00 51.06 79 LYS A N 1
ATOM 586 C CA . LYS A 1 79 ? 22.860 12.010 -22.758 1.00 51.06 79 LYS A CA 1
ATOM 587 C C . LYS A 1 79 ? 23.354 11.330 -21.466 1.00 51.06 79 LYS A C 1
ATOM 589 O O . LYS A 1 79 ? 23.930 12.027 -20.628 1.00 51.06 79 LYS A O 1
ATOM 594 N N . PRO A 1 80 ? 23.208 10.005 -21.277 1.00 46.47 80 PRO A N 1
ATOM 595 C CA . PRO A 1 80 ? 23.859 9.341 -20.156 1.00 46.47 80 PRO A CA 1
ATOM 596 C C . PRO A 1 80 ? 25.378 9.373 -20.365 1.00 46.47 80 PRO A C 1
ATOM 598 O O . PRO A 1 80 ? 25.892 8.985 -21.419 1.00 46.47 80 PRO A O 1
ATOM 601 N N . ALA A 1 81 ? 26.100 9.866 -19.358 1.00 43.41 81 ALA A N 1
ATOM 602 C CA . ALA A 1 81 ? 27.548 9.763 -19.284 1.00 43.41 81 ALA A CA 1
ATOM 603 C C . ALA A 1 81 ? 27.928 8.278 -19.199 1.00 43.41 81 ALA A C 1
ATOM 605 O O . ALA A 1 81 ? 27.625 7.605 -18.215 1.00 43.41 81 ALA A O 1
ATOM 606 N N . ALA A 1 82 ? 28.578 7.759 -20.239 1.00 47.72 82 ALA A N 1
ATOM 607 C CA . ALA A 1 82 ? 29.263 6.482 -20.152 1.00 47.72 82 ALA A CA 1
ATOM 608 C C . ALA A 1 82 ? 30.413 6.633 -19.145 1.00 47.72 82 ALA A C 1
ATOM 610 O O . ALA A 1 82 ? 31.337 7.417 -19.364 1.00 47.72 82 ALA A O 1
ATOM 611 N N . VAL A 1 83 ? 30.339 5.905 -18.031 1.00 52.06 83 VAL A N 1
ATOM 612 C CA . VAL A 1 83 ? 31.487 5.695 -17.148 1.00 52.06 83 VAL A CA 1
ATOM 613 C C . VAL A 1 83 ? 32.477 4.793 -17.889 1.00 52.06 83 VAL A C 1
ATOM 615 O O . VAL A 1 83 ? 32.157 3.657 -18.236 1.00 52.06 83 VAL A O 1
ATOM 618 N N . ALA A 1 84 ? 33.651 5.332 -18.209 1.00 42.97 84 ALA A N 1
ATOM 619 C CA . ALA A 1 84 ? 34.734 4.578 -18.825 1.00 42.97 84 ALA A CA 1
ATOM 620 C C . ALA A 1 84 ? 35.331 3.591 -17.807 1.00 42.97 84 ALA A C 1
ATOM 622 O O . ALA A 1 84 ? 35.547 3.943 -16.645 1.00 42.97 84 ALA A O 1
ATOM 623 N N . ARG A 1 85 ? 35.601 2.367 -18.259 1.00 47.91 85 ARG A N 1
ATOM 624 C CA . ARG A 1 85 ? 36.630 1.493 -17.695 1.00 47.91 85 ARG A CA 1
ATOM 625 C C . ARG A 1 85 ? 37.754 1.392 -18.708 1.00 47.91 85 ARG A C 1
ATOM 627 O O . ARG A 1 85 ? 37.415 1.305 -19.909 1.00 47.91 85 ARG A O 1
#

Foldseek 3Di:
DDDADLVGDDDPPDDQVPWAKDKRWDADDPDVGDIDIDIDTDGDDDDDPPPPDPPPPPPPDPDPDDDDDDDDDPPPPPDDDPDDD

pLDDT: mean 70.33, std 19.79, range [39.53, 94.56]

Radius of gyration: 22.64 Å; chains: 1; bounding box: 65×43×44 Å

Secondary structure (DSSP, 8-state):
----BTTB----S--GGG-EEEEEEEEE-TTS-EEEEEEEEE---------------------PPPP------------------